Protein AF-A0A2E2C518-F1 (afdb_monomer)

Mean predicted aligned error: 5.86 Å

Radius of gyration: 12.66 Å; Cα contacts (8 Å, |Δi|>4): 170; chains: 1; bounding box: 25×22×36 Å

Structure (mmCIF, N/CA/C/O backbone):
data_AF-A0A2E2C518-F1
#
_entry.id   AF-A0A2E2C518-F1
#
loop_
_atom_site.group_PDB
_atom_site.id
_atom_site.type_symbol
_atom_site.label_atom_id
_atom_site.label_alt_id
_atom_site.label_comp_id
_atom_site.label_asym_id
_atom_site.label_entity_id
_atom_site.label_seq_id
_atom_site.pdbx_PDB_ins_code
_atom_site.Cartn_x
_atom_site.Cartn_y
_atom_site.Cartn_z
_atom_site.occupancy
_atom_site.B_iso_or_equiv
_atom_site.auth_seq_id
_atom_site.auth_comp_id
_atom_site.auth_asym_id
_atom_site.auth_atom_id
_atom_site.pdbx_PDB_model_num
ATOM 1 N N . MET A 1 1 ? -5.873 -11.071 -18.192 1.00 35.94 1 MET A N 1
ATOM 2 C CA . MET A 1 1 ? -4.480 -10.583 -18.067 1.00 35.94 1 MET A CA 1
ATOM 3 C C . MET A 1 1 ? -4.508 -9.194 -17.451 1.00 35.94 1 MET A C 1
ATOM 5 O O . MET A 1 1 ? -4.798 -8.239 -18.158 1.00 35.94 1 MET A O 1
ATOM 9 N N . GLY A 1 2 ? -4.290 -9.075 -16.138 1.00 40.66 2 GLY A N 1
ATOM 10 C CA . GLY A 1 2 ? -4.122 -7.763 -15.509 1.00 40.66 2 GLY A CA 1
ATOM 11 C C . GLY A 1 2 ? -2.819 -7.154 -16.013 1.00 40.66 2 GLY A C 1
ATOM 12 O O . GLY A 1 2 ? -1.764 -7.772 -15.874 1.00 40.66 2 GLY A O 1
ATOM 13 N N 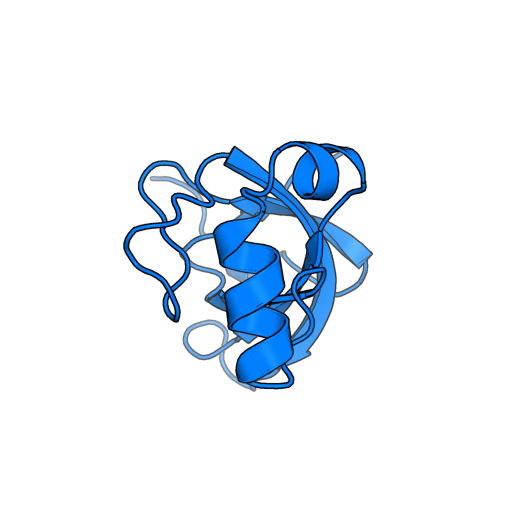. LYS A 1 3 ? -2.885 -6.002 -16.683 1.00 43.84 3 LYS A N 1
ATOM 14 C CA . LYS A 1 3 ? -1.688 -5.283 -17.130 1.00 43.84 3 LYS A CA 1
ATOM 15 C C . LYS A 1 3 ? -0.794 -5.048 -15.909 1.00 43.84 3 LYS A C 1
ATOM 17 O O . LYS A 1 3 ? -1.264 -4.522 -14.906 1.00 43.84 3 LYS A O 1
ATOM 22 N N . LYS A 1 4 ? 0.474 -5.465 -15.978 1.00 53.25 4 LYS A N 1
ATOM 23 C CA . LYS A 1 4 ? 1.462 -5.187 -14.929 1.00 53.25 4 LYS A CA 1
ATOM 24 C C . LYS A 1 4 ? 1.604 -3.673 -14.788 1.00 53.25 4 LYS A C 1
ATOM 26 O O . LYS A 1 4 ? 2.253 -3.044 -15.619 1.00 53.25 4 LYS A O 1
ATOM 31 N N . ALA A 1 5 ? 0.994 -3.106 -13.750 1.00 59.59 5 ALA A N 1
ATOM 32 C CA . ALA A 1 5 ? 1.060 -1.678 -13.461 1.00 59.59 5 ALA A CA 1
ATOM 33 C C . ALA A 1 5 ? 2.509 -1.214 -13.217 1.00 59.59 5 ALA A C 1
ATOM 35 O O . ALA A 1 5 ? 2.849 -0.078 -13.531 1.00 59.59 5 ALA A O 1
ATOM 36 N N . SER A 1 6 ? 3.388 -2.120 -12.767 1.00 63.97 6 SER A N 1
ATOM 37 C CA . SER A 1 6 ? 4.816 -1.877 -12.518 1.00 63.97 6 SER A CA 1
ATOM 38 C C . SER A 1 6 ? 5.540 -1.067 -13.611 1.00 63.97 6 SER A C 1
ATOM 40 O O . SER A 1 6 ? 6.318 -0.170 -13.287 1.00 63.97 6 SER A O 1
ATOM 42 N N . SER A 1 7 ? 5.289 -1.299 -14.903 1.00 67.00 7 SER A N 1
ATOM 43 C CA . SER A 1 7 ? 6.007 -0.551 -15.953 1.00 67.00 7 SER A CA 1
ATOM 44 C C . SER A 1 7 ? 5.596 0.923 -16.058 1.00 67.00 7 SER A C 1
ATOM 46 O O . SER A 1 7 ? 6.393 1.728 -16.537 1.00 67.00 7 SER A O 1
ATOM 48 N N . THR A 1 8 ? 4.383 1.270 -15.624 1.00 80.56 8 THR A N 1
ATOM 49 C CA . THR A 1 8 ? 3.795 2.615 -15.764 1.00 80.56 8 THR A CA 1
ATOM 50 C C . THR A 1 8 ? 3.865 3.420 -14.466 1.00 80.56 8 THR A C 1
ATOM 52 O O . THR A 1 8 ? 3.884 4.648 -14.510 1.00 80.56 8 THR A O 1
ATOM 55 N N . ILE A 1 9 ? 3.934 2.744 -13.315 1.00 86.88 9 ILE A N 1
ATOM 56 C CA . ILE A 1 9 ? 4.054 3.394 -12.008 1.00 86.88 9 ILE A CA 1
ATOM 57 C C . ILE A 1 9 ? 5.376 4.171 -11.932 1.00 86.88 9 ILE A C 1
ATOM 59 O O . ILE A 1 9 ? 6.459 3.631 -12.179 1.00 86.88 9 ILE A O 1
ATOM 63 N N . LYS A 1 10 ? 5.277 5.442 -11.549 1.00 88.69 10 LYS A N 1
ATOM 64 C CA . LYS A 1 10 ? 6.390 6.375 -11.342 1.00 88.69 10 LYS A CA 1
ATOM 65 C C . LYS A 1 10 ? 6.169 7.160 -10.050 1.00 88.69 10 LYS A C 1
ATOM 67 O O . LYS A 1 10 ? 5.072 7.142 -9.505 1.00 88.69 10 LYS A O 1
ATOM 72 N N . ALA A 1 11 ? 7.195 7.865 -9.580 1.00 90.69 11 ALA A N 1
ATOM 73 C CA . ALA A 1 11 ? 7.018 8.812 -8.482 1.00 90.69 11 ALA A CA 1
ATOM 74 C C . ALA A 1 11 ? 5.930 9.850 -8.837 1.00 90.69 11 ALA A C 1
ATOM 76 O O . ALA A 1 11 ? 5.885 10.340 -9.970 1.00 90.69 11 ALA A O 1
ATOM 77 N N . GLY A 1 12 ? 5.040 10.133 -7.889 1.00 91.25 12 GLY A N 1
ATOM 78 C CA . GLY A 1 12 ? 3.829 10.939 -8.040 1.00 91.25 12 GLY A CA 1
ATOM 79 C C . GLY A 1 12 ? 2.592 10.173 -8.523 1.00 91.25 12 GLY A C 1
ATOM 80 O O . GLY A 1 12 ? 1.526 10.766 -8.620 1.00 91.25 12 GLY A O 1
ATOM 81 N N . SER A 1 13 ? 2.696 8.883 -8.855 1.00 91.00 13 SER A N 1
ATOM 82 C CA . SER A 1 13 ? 1.532 8.086 -9.259 1.00 91.00 13 SER A CA 1
ATOM 83 C C . SER A 1 13 ? 0.706 7.641 -8.057 1.00 91.00 13 SER A C 1
ATOM 85 O O . SER A 1 13 ? 1.253 7.053 -7.123 1.00 91.00 13 SER A O 1
ATOM 87 N N . ASN A 1 14 ? -0.611 7.817 -8.133 1.00 92.00 14 ASN A N 1
ATOM 88 C CA . ASN A 1 14 ? -1.545 7.196 -7.204 1.00 92.00 14 ASN A CA 1
ATOM 89 C C . ASN A 1 14 ? -1.653 5.700 -7.494 1.00 92.00 14 ASN A C 1
ATOM 91 O O . ASN A 1 14 ? -1.761 5.261 -8.643 1.00 92.00 14 ASN A O 1
ATOM 95 N N . ILE A 1 15 ? -1.603 4.900 -6.440 1.00 91.50 15 ILE A N 1
ATOM 96 C CA . ILE A 1 15 ? -1.703 3.453 -6.523 1.00 91.50 15 ILE A CA 1
ATOM 97 C C . ILE A 1 15 ? -2.742 2.928 -5.546 1.00 91.50 15 ILE A C 1
ATOM 99 O O . ILE A 1 15 ? -3.160 3.587 -4.595 1.00 91.50 15 ILE A O 1
ATOM 103 N N . LYS A 1 16 ? -3.139 1.690 -5.797 1.00 91.81 16 LYS A N 1
ATOM 104 C CA . LYS A 1 16 ? -3.939 0.878 -4.904 1.00 91.81 16 LYS A CA 1
ATOM 105 C C . LYS A 1 16 ? -3.290 -0.482 -4.759 1.00 91.81 16 LYS A C 1
ATOM 107 O O . LYS A 1 16 ? -2.864 -1.082 -5.744 1.00 91.81 16 LYS A O 1
ATOM 112 N N . VAL A 1 17 ? -3.232 -0.984 -3.543 1.00 90.56 17 VAL A N 1
ATOM 113 C CA . VAL A 1 17 ? -2.737 -2.327 -3.264 1.00 90.56 17 VAL A CA 1
ATOM 114 C C . VAL A 1 17 ? -3.753 -3.361 -3.752 1.00 90.56 17 VAL A C 1
ATOM 116 O O . VAL A 1 17 ? -4.962 -3.209 -3.541 1.00 90.56 17 VAL A O 1
ATOM 119 N N . LYS A 1 18 ? -3.273 -4.416 -4.418 1.00 90.12 18 LYS A N 1
ATOM 120 C CA . LYS A 1 18 ? -4.113 -5.525 -4.890 1.00 90.12 18 LYS A CA 1
ATOM 121 C C . LYS A 1 18 ? -4.795 -6.256 -3.734 1.00 90.12 18 LYS A C 1
ATOM 123 O O . LYS A 1 18 ? -4.320 -6.270 -2.604 1.00 90.12 18 LYS A O 1
ATOM 128 N N . GLU A 1 19 ? -5.917 -6.902 -4.034 1.00 87.12 19 GLU A N 1
ATOM 129 C CA . GLU A 1 19 ? -6.573 -7.777 -3.064 1.00 87.12 19 GLU A CA 1
ATOM 130 C C . GLU A 1 19 ? -5.692 -8.984 -2.720 1.00 87.12 19 GLU A C 1
ATOM 132 O O . GLU A 1 19 ? -5.009 -9.528 -3.587 1.00 87.12 19 GLU A O 1
ATOM 137 N N . GLY A 1 20 ? -5.711 -9.396 -1.450 1.00 84.44 20 GLY A N 1
ATOM 138 C CA . GLY A 1 20 ? -4.905 -10.513 -0.947 1.00 84.44 20 GLY A CA 1
ATOM 139 C C . GLY A 1 20 ? -3.436 -10.184 -0.663 1.00 84.44 20 GLY A C 1
ATOM 140 O O . GLY A 1 20 ? -2.688 -11.087 -0.303 1.00 84.44 20 GLY A O 1
ATOM 141 N N . VAL A 1 21 ? -3.021 -8.921 -0.804 1.00 87.50 21 VAL A N 1
ATOM 142 C CA . VAL A 1 21 ? -1.679 -8.474 -0.414 1.00 87.50 21 VAL A CA 1
ATOM 143 C C . VAL A 1 21 ? -1.676 -8.113 1.070 1.00 87.50 21 VAL A C 1
ATOM 145 O O . VAL A 1 21 ? -2.520 -7.347 1.547 1.00 87.50 21 VAL A O 1
ATOM 148 N N . CYS A 1 22 ? -0.701 -8.661 1.785 1.00 84.88 22 CYS A N 1
ATOM 149 C CA . CYS A 1 22 ? -0.388 -8.291 3.157 1.00 84.88 22 CYS A CA 1
ATOM 150 C C . CYS A 1 22 ? 0.927 -7.520 3.200 1.00 84.88 22 CYS A C 1
ATOM 152 O O . CYS A 1 22 ? 1.744 -7.611 2.279 1.00 84.88 22 CYS A O 1
ATOM 154 N N . VAL A 1 23 ? 1.145 -6.780 4.284 1.00 81.00 23 VAL A N 1
ATOM 155 C CA . VAL A 1 23 ? 2.439 -6.139 4.511 1.00 81.00 23 VAL A CA 1
ATOM 156 C C . VAL A 1 23 ? 3.490 -7.247 4.676 1.00 81.00 23 VAL A C 1
ATOM 158 O O . VAL A 1 23 ? 3.286 -8.141 5.496 1.00 81.00 23 VAL A O 1
ATOM 161 N N . PRO A 1 24 ? 4.595 -7.242 3.912 1.00 76.00 24 PRO A N 1
ATOM 162 C CA . PRO A 1 24 ? 5.588 -8.310 4.004 1.00 76.00 24 PRO A CA 1
ATOM 163 C C . PRO A 1 24 ? 6.221 -8.397 5.398 1.00 76.00 24 PRO A C 1
ATOM 165 O O . PRO A 1 24 ? 6.509 -9.496 5.869 1.00 76.00 24 PRO A O 1
ATOM 168 N N . GLU A 1 25 ? 6.378 -7.262 6.078 1.00 78.62 25 GLU A N 1
ATOM 169 C CA . GLU A 1 25 ? 6.810 -7.181 7.474 1.00 78.62 25 GLU A CA 1
ATOM 170 C C . GLU A 1 25 ? 5.764 -7.726 8.460 1.00 78.62 25 GLU A C 1
ATOM 172 O O . GLU A 1 25 ? 6.136 -8.270 9.497 1.00 78.62 25 GLU A O 1
ATOM 177 N N . PHE A 1 26 ? 4.470 -7.618 8.133 1.00 79.44 26 PHE A N 1
ATOM 178 C CA . PHE A 1 26 ? 3.359 -8.021 8.999 1.00 79.44 26 PHE A CA 1
ATOM 179 C C . PHE A 1 26 ? 2.282 -8.760 8.192 1.00 79.44 26 PHE A C 1
ATOM 181 O O . PHE A 1 26 ? 1.302 -8.152 7.751 1.00 79.44 26 PHE A O 1
ATOM 188 N N . PRO A 1 27 ? 2.422 -10.081 7.991 1.00 80.00 27 PRO A N 1
ATOM 189 C CA . PRO A 1 27 ? 1.496 -10.861 7.168 1.00 80.00 27 PRO A CA 1
ATOM 190 C C . PRO A 1 27 ? 0.065 -10.915 7.731 1.00 80.00 27 PRO A C 1
ATOM 192 O O . PRO A 1 27 ? -0.875 -11.224 7.002 1.00 80.00 27 PRO A O 1
ATOM 195 N N . GLU A 1 28 ? -0.111 -10.598 9.014 1.00 82.69 28 GLU A N 1
ATOM 196 C CA . GLU A 1 28 ? -1.409 -10.410 9.672 1.00 82.69 28 GLU A CA 1
ATOM 197 C C . GLU A 1 28 ? -2.133 -9.123 9.240 1.00 82.69 28 GLU A C 1
ATOM 199 O O . GLU A 1 28 ? -3.363 -9.051 9.285 1.00 82.69 28 GLU A O 1
ATOM 204 N N . ILE A 1 29 ? -1.390 -8.118 8.767 1.00 82.12 29 ILE A N 1
ATOM 205 C CA . ILE A 1 29 ? -1.928 -6.834 8.326 1.00 82.12 29 ILE A CA 1
ATOM 206 C C . ILE A 1 29 ? -2.211 -6.903 6.828 1.00 82.12 29 ILE A C 1
ATOM 208 O O . ILE A 1 29 ? -1.325 -6.772 5.980 1.00 82.12 29 ILE A O 1
ATOM 212 N N . CYS A 1 30 ? -3.487 -7.084 6.496 1.00 84.88 30 CYS A N 1
ATOM 213 C CA . CYS A 1 30 ? -3.969 -6.985 5.125 1.00 84.88 30 CYS A CA 1
ATOM 214 C C . CYS A 1 30 ? -3.962 -5.519 4.672 1.00 84.88 30 CYS A C 1
ATOM 216 O O . CYS A 1 30 ? -4.833 -4.740 5.060 1.00 84.88 30 CYS A O 1
ATOM 218 N N . CYS A 1 31 ? -3.013 -5.158 3.808 1.00 84.69 31 CYS A N 1
ATOM 219 C CA . CYS A 1 31 ? -2.991 -3.861 3.130 1.00 84.69 31 CYS A CA 1
ATOM 220 C C . CYS A 1 31 ? -3.778 -3.875 1.810 1.00 84.69 31 CYS A C 1
ATOM 222 O O . CYS A 1 31 ? -3.786 -2.897 1.068 1.00 84.69 31 CYS A O 1
ATOM 224 N N . ALA A 1 32 ? -4.477 -4.974 1.522 1.00 89.00 32 ALA A N 1
ATOM 225 C CA . ALA A 1 32 ? -5.383 -5.112 0.396 1.00 89.00 32 ALA A CA 1
ATOM 226 C C . ALA A 1 32 ? -6.353 -3.925 0.279 1.00 89.00 32 ALA A C 1
ATOM 228 O O . ALA A 1 32 ? -7.112 -3.606 1.194 1.00 89.00 32 ALA A O 1
ATOM 229 N N . GLY A 1 33 ? -6.346 -3.278 -0.885 1.00 88.00 33 GLY A N 1
ATOM 230 C CA . GLY A 1 33 ? -7.217 -2.147 -1.180 1.00 88.00 33 GLY A CA 1
ATOM 231 C C . GLY A 1 33 ? -6.790 -0.811 -0.575 1.00 88.00 33 GLY A C 1
ATOM 232 O O . GLY A 1 33 ? -7.477 0.179 -0.833 1.00 88.00 33 GLY A O 1
ATOM 233 N N . TRP A 1 34 ? -5.681 -0.754 0.168 1.00 91.19 34 TRP A N 1
ATOM 234 C CA . TRP A 1 34 ? -5.102 0.503 0.636 1.00 91.19 34 TRP A CA 1
AT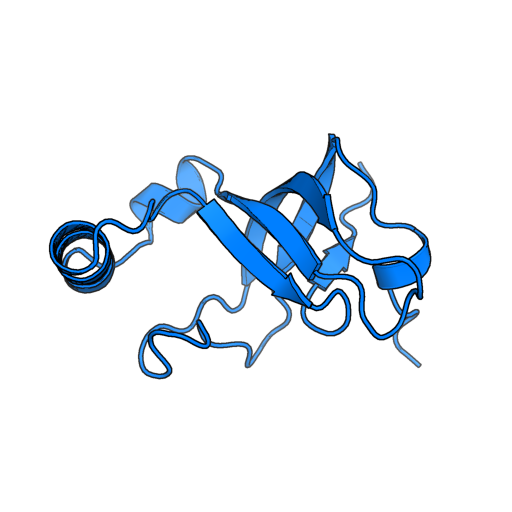OM 235 C C . TRP A 1 34 ? -4.641 1.349 -0.543 1.00 91.19 34 TRP A C 1
ATOM 237 O O . TRP A 1 34 ? -4.164 0.823 -1.554 1.00 91.19 34 TRP A O 1
ATOM 247 N N . THR A 1 35 ? -4.798 2.659 -0.413 1.00 92.38 35 THR A N 1
ATOM 248 C CA . THR A 1 35 ? -4.374 3.627 -1.423 1.00 92.38 35 THR A CA 1
ATOM 249 C C . THR A 1 35 ? -3.250 4.489 -0.887 1.00 92.38 35 THR A C 1
ATOM 251 O O . THR A 1 35 ? -3.129 4.719 0.324 1.00 92.38 35 THR A O 1
ATOM 254 N N . GLY A 1 36 ? -2.406 4.919 -1.812 1.00 92.31 36 GLY A N 1
ATOM 255 C CA . GLY A 1 36 ? -1.306 5.816 -1.531 1.00 92.31 36 GLY A CA 1
ATOM 256 C C . GLY A 1 36 ? -0.719 6.390 -2.807 1.00 92.31 36 GLY A C 1
ATOM 257 O O . GLY A 1 36 ? -1.169 6.104 -3.922 1.00 92.31 36 GLY A O 1
ATOM 258 N N . MET A 1 37 ? 0.340 7.166 -2.640 1.00 93.25 37 MET A N 1
ATOM 259 C CA . MET A 1 37 ? 1.118 7.745 -3.722 1.00 93.25 37 MET A CA 1
ATOM 260 C C . MET A 1 37 ? 2.528 7.169 -3.720 1.00 93.25 37 MET A C 1
ATOM 262 O O . MET A 1 37 ? 3.155 7.000 -2.681 1.00 93.25 37 MET A O 1
ATOM 266 N N . VAL A 1 38 ? 3.071 6.890 -4.899 1.00 93.12 38 VAL A N 1
ATOM 267 C CA . VAL A 1 38 ? 4.476 6.500 -5.022 1.00 93.12 38 VAL A CA 1
ATOM 268 C C . VAL A 1 38 ? 5.349 7.728 -4.809 1.00 93.12 38 VAL A C 1
ATOM 270 O O . VAL A 1 38 ? 5.327 8.642 -5.626 1.00 93.12 38 VAL A O 1
ATOM 273 N N . VAL A 1 39 ? 6.155 7.749 -3.756 1.00 93.50 39 VAL A N 1
ATOM 274 C CA . VAL A 1 39 ? 7.101 8.845 -3.497 1.00 93.50 39 VAL A CA 1
ATOM 275 C C . VAL A 1 39 ? 8.441 8.606 -4.182 1.00 93.50 39 VAL A C 1
ATOM 277 O O . VAL A 1 39 ? 9.061 9.538 -4.688 1.00 93.50 39 VAL A O 1
ATOM 280 N N . GLU A 1 40 ? 8.874 7.349 -4.278 1.00 92.12 40 GLU A N 1
ATOM 281 C CA . GLU A 1 40 ? 10.152 6.989 -4.889 1.00 92.12 40 GLU A CA 1
ATOM 282 C C . GLU A 1 40 ? 10.078 5.597 -5.529 1.00 92.12 40 GLU A C 1
ATOM 284 O O . GLU A 1 40 ? 9.336 4.721 -5.092 1.00 92.12 40 GLU A O 1
ATOM 289 N N . VAL A 1 41 ? 10.859 5.371 -6.587 1.00 90.81 41 VAL A N 1
ATOM 290 C CA . VAL A 1 41 ? 10.999 4.051 -7.218 1.00 90.81 41 VAL A CA 1
ATOM 291 C C . VAL A 1 41 ? 12.468 3.664 -7.211 1.00 90.81 41 VAL A C 1
ATOM 293 O O . VAL A 1 41 ? 13.300 4.345 -7.809 1.00 90.81 41 VAL A O 1
ATOM 296 N N . ARG A 1 42 ? 12.792 2.547 -6.561 1.00 88.81 42 ARG A N 1
ATOM 297 C CA . ARG A 1 42 ? 14.139 1.972 -6.514 1.00 88.81 42 ARG A CA 1
ATOM 298 C C . ARG A 1 42 ? 14.229 0.739 -7.399 1.00 88.81 42 ARG A C 1
ATOM 300 O O . ARG A 1 42 ? 13.278 -0.017 -7.516 1.00 88.81 42 ARG A O 1
ATOM 307 N N . GLY A 1 43 ? 15.395 0.520 -8.004 1.00 84.56 43 GLY A N 1
ATOM 308 C CA . GLY A 1 43 ? 15.681 -0.659 -8.829 1.00 84.56 43 GLY A CA 1
ATOM 309 C C . GLY A 1 43 ? 15.806 -0.355 -10.326 1.00 84.56 43 GLY A C 1
ATOM 310 O O . GLY A 1 43 ? 15.076 0.453 -10.899 1.00 84.56 43 GLY A O 1
ATOM 311 N N . LYS A 1 44 ? 16.772 -1.012 -10.984 1.00 76.69 44 LYS A N 1
ATOM 312 C CA . LYS A 1 44 ? 17.081 -0.785 -12.409 1.00 76.69 44 LYS A CA 1
ATOM 313 C C . LYS A 1 44 ? 16.133 -1.533 -13.352 1.00 76.69 44 LYS A C 1
ATOM 315 O O . LYS A 1 44 ? 15.738 -0.981 -14.377 1.00 76.69 44 LYS A O 1
ATOM 320 N N . LYS A 1 45 ? 15.764 -2.776 -13.025 1.00 79.81 45 LYS A N 1
ATOM 321 C CA . LYS A 1 45 ? 14.881 -3.618 -13.851 1.00 79.81 45 LYS A CA 1
ATOM 322 C C . LYS A 1 45 ? 13.458 -3.582 -13.321 1.00 79.81 45 LYS A C 1
ATOM 324 O O . LYS A 1 45 ? 13.272 -3.664 -12.118 1.00 79.81 45 LYS A O 1
ATOM 329 N N . VAL A 1 46 ? 12.469 -3.557 -14.215 1.00 75.56 46 VAL A N 1
ATOM 330 C CA . VAL A 1 46 ? 11.034 -3.515 -13.864 1.00 75.56 46 VAL A CA 1
ATOM 331 C C . VAL A 1 46 ? 10.643 -4.617 -12.871 1.00 75.56 46 VAL A C 1
ATOM 333 O O . VAL A 1 46 ? 9.967 -4.340 -11.892 1.00 75.56 46 VAL A O 1
ATOM 336 N N . SER A 1 47 ? 11.130 -5.844 -13.070 1.00 76.06 47 SER A N 1
ATOM 337 C CA . SER A 1 47 ? 10.848 -6.986 -12.187 1.00 76.06 47 SER A CA 1
ATOM 338 C C . SER A 1 47 ? 11.498 -6.914 -10.801 1.00 76.06 47 SER A C 1
ATOM 340 O O . SER A 1 47 ? 11.092 -7.656 -9.919 1.00 76.06 47 SER A O 1
ATOM 342 N N . GLU A 1 48 ? 12.501 -6.055 -10.617 1.00 81.25 48 GLU A N 1
ATOM 343 C CA . GLU A 1 48 ? 13.227 -5.855 -9.352 1.00 81.25 48 GLU A CA 1
ATOM 344 C C . GLU A 1 48 ? 12.957 -4.454 -8.784 1.00 81.25 48 GLU A C 1
ATOM 346 O O . GLU A 1 48 ? 13.672 -3.993 -7.896 1.00 81.25 48 GLU A O 1
ATOM 351 N N . ARG A 1 49 ? 11.977 -3.728 -9.346 1.00 86.56 49 ARG A N 1
ATOM 352 C CA . ARG A 1 49 ? 11.627 -2.399 -8.859 1.00 86.56 49 ARG A CA 1
ATOM 353 C C . ARG A 1 49 ? 10.836 -2.516 -7.574 1.00 86.56 49 ARG A C 1
ATOM 355 O O . ARG A 1 49 ? 9.798 -3.179 -7.527 1.00 86.56 49 ARG A O 1
ATOM 362 N N . THR A 1 50 ? 11.304 -1.789 -6.577 1.00 89.25 50 THR A N 1
ATOM 363 C CA . THR A 1 50 ? 10.592 -1.564 -5.334 1.00 89.25 50 THR A CA 1
ATOM 364 C C . THR A 1 50 ? 10.067 -0.143 -5.330 1.00 89.25 50 THR A C 1
ATOM 366 O O . THR A 1 50 ? 10.783 0.805 -5.660 1.00 89.25 50 THR A O 1
ATOM 369 N N . TYR A 1 51 ? 8.797 -0.003 -4.998 1.00 90.38 51 TYR A N 1
ATOM 370 C CA . TYR A 1 51 ? 8.094 1.263 -5.003 1.00 90.38 51 TYR A CA 1
ATOM 371 C C . TYR A 1 51 ? 7.925 1.669 -3.554 1.00 90.38 51 TYR A C 1
ATOM 373 O O . TYR A 1 51 ? 7.364 0.920 -2.756 1.00 90.38 51 TYR A O 1
ATOM 381 N N . ILE A 1 52 ? 8.468 2.833 -3.227 1.00 91.75 52 ILE A N 1
ATOM 382 C CA . ILE A 1 52 ? 8.279 3.464 -1.938 1.00 91.75 52 ILE A CA 1
ATOM 383 C C . ILE A 1 52 ? 6.998 4.263 -2.074 1.00 91.75 52 ILE A C 1
ATOM 385 O O . ILE A 1 52 ? 6.881 5.154 -2.919 1.00 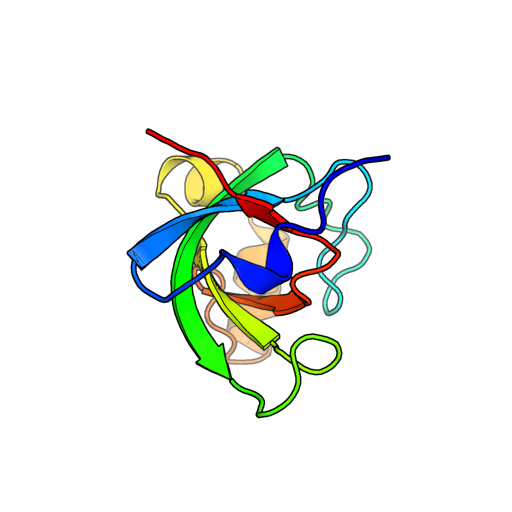91.75 52 ILE A O 1
ATOM 389 N N . LEU A 1 53 ? 6.030 3.873 -1.272 1.00 91.19 53 LEU A N 1
ATOM 390 C CA . LEU A 1 53 ? 4.682 4.394 -1.250 1.00 91.19 53 LEU A CA 1
ATOM 391 C C . LEU A 1 53 ? 4.526 5.221 0.011 1.00 91.19 53 LEU A C 1
ATOM 393 O O . LEU A 1 53 ? 5.076 4.848 1.043 1.00 91.19 53 LEU A O 1
ATOM 397 N N . GLU A 1 54 ? 3.749 6.284 -0.067 1.00 93.12 54 GLU A N 1
ATOM 398 C CA . GLU A 1 54 ? 3.215 7.003 1.076 1.00 93.12 54 GLU A CA 1
ATOM 399 C C . GLU A 1 54 ? 1.701 6.806 1.093 1.00 93.12 54 GLU A C 1
ATOM 401 O O . GLU A 1 54 ? 1.021 7.027 0.090 1.00 93.12 54 GLU A O 1
ATOM 406 N N . TRP A 1 55 ? 1.184 6.316 2.212 1.00 91.94 55 TRP A N 1
ATOM 407 C CA . TRP A 1 55 ? -0.232 6.042 2.393 1.00 91.94 55 TRP A CA 1
ATOM 408 C C . TRP A 1 55 ? -1.025 7.331 2.581 1.00 91.94 55 TRP A C 1
ATOM 410 O O . TRP A 1 55 ? -0.595 8.238 3.295 1.00 91.94 55 TRP A O 1
ATOM 420 N N . ASP A 1 56 ? -2.217 7.373 1.985 1.00 91.00 56 ASP A N 1
ATOM 421 C CA . ASP A 1 56 ? -3.156 8.471 2.197 1.00 91.00 56 ASP A CA 1
ATOM 422 C C . ASP A 1 56 ? -3.652 8.511 3.651 1.00 91.00 56 ASP A C 1
ATOM 424 O O . ASP A 1 56 ? -3.659 7.503 4.366 1.00 91.00 56 ASP A O 1
ATOM 428 N N . ASP A 1 57 ? -4.151 9.671 4.075 1.00 88.31 57 ASP A N 1
ATOM 429 C CA . ASP A 1 57 ? -4.723 9.863 5.413 1.00 88.31 57 ASP A CA 1
ATOM 430 C C . ASP A 1 57 ? -5.884 8.888 5.695 1.00 88.31 57 ASP A C 1
ATOM 432 O O . ASP A 1 57 ? -5.981 8.306 6.774 1.00 88.31 57 ASP A O 1
ATOM 436 N N . GLU A 1 58 ? -6.708 8.597 4.683 1.00 87.25 58 GLU A N 1
ATOM 437 C CA . GLU A 1 58 ? -7.776 7.595 4.784 1.00 87.25 58 GLU A CA 1
ATOM 438 C C . GLU A 1 58 ? -7.250 6.189 5.093 1.00 87.25 58 GLU A C 1
ATOM 440 O O . GLU A 1 58 ? -7.885 5.423 5.824 1.00 87.25 58 GLU A O 1
ATOM 445 N N . THR A 1 59 ? -6.102 5.832 4.519 1.00 88.69 59 THR A N 1
ATOM 446 C CA . THR A 1 59 ? -5.439 4.556 4.780 1.00 88.69 59 THR A CA 1
ATOM 447 C C . THR A 1 59 ? -4.879 4.557 6.201 1.00 88.69 59 THR A C 1
ATOM 449 O O . THR A 1 59 ? -5.102 3.597 6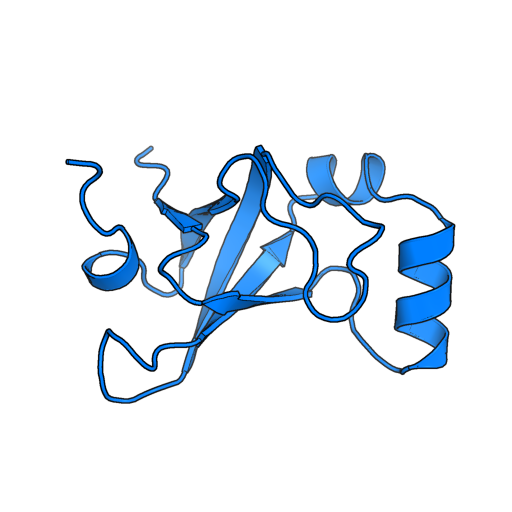.937 1.00 88.69 59 THR A O 1
ATOM 452 N N . GLU A 1 60 ? -4.251 5.650 6.642 1.00 85.69 60 GLU A N 1
ATOM 453 C CA . GLU A 1 60 ? -3.747 5.801 8.015 1.00 85.69 60 G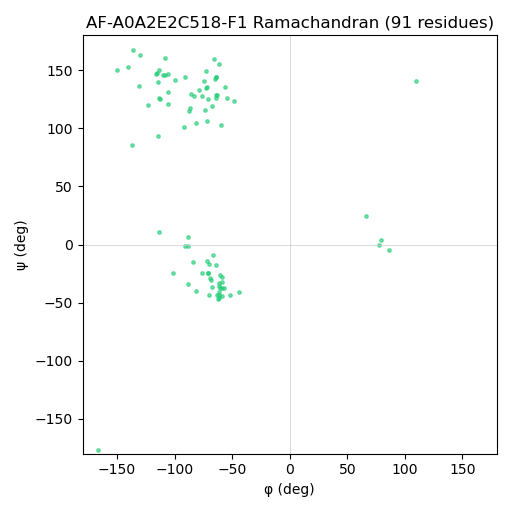LU A CA 1
ATOM 454 C C . GLU A 1 60 ? -4.847 5.663 9.079 1.00 85.69 60 GLU A C 1
ATOM 456 O O . GLU A 1 60 ? -4.611 5.093 10.151 1.00 85.69 60 GLU A O 1
ATOM 461 N N . GLN A 1 61 ? -6.050 6.164 8.805 1.00 84.31 61 GLN A N 1
ATOM 462 C CA . GLN A 1 61 ? -7.189 6.026 9.715 1.00 84.31 61 GLN A CA 1
ATOM 463 C C . GLN A 1 61 ? -7.701 4.581 9.802 1.00 84.31 61 GLN A C 1
ATOM 465 O O . GLN A 1 61 ? -8.215 4.172 10.841 1.00 84.31 61 GLN A O 1
ATOM 470 N N . LYS A 1 62 ? -7.540 3.795 8.732 1.00 82.81 62 LYS A N 1
ATOM 471 C CA . LYS A 1 62 ? -7.893 2.365 8.686 1.00 82.81 62 LYS A CA 1
ATOM 472 C C . LYS A 1 62 ? -6.788 1.465 9.240 1.00 82.81 62 LYS A C 1
ATOM 474 O O . LYS A 1 62 ? -7.052 0.295 9.512 1.00 82.81 62 LYS A O 1
ATOM 479 N N . MET A 1 63 ? -5.569 1.985 9.403 1.00 84.44 63 MET A N 1
ATOM 480 C CA . MET A 1 63 ? -4.453 1.220 9.949 1.00 84.44 63 MET A CA 1
ATOM 481 C C . MET A 1 63 ? -4.726 0.822 11.402 1.00 84.44 63 MET A C 1
ATOM 483 O O . MET A 1 63 ? -5.003 1.693 12.235 1.00 84.44 63 MET A O 1
ATOM 487 N N . PRO A 1 64 ? -4.580 -0.467 11.743 1.00 83.69 64 PRO A N 1
ATOM 488 C CA . PRO A 1 64 ? -4.706 -0.905 13.120 1.00 83.69 64 PRO A CA 1
ATOM 489 C C . PRO A 1 64 ? -3.606 -0.280 13.982 1.00 83.69 64 PRO A C 1
ATOM 491 O O . PRO A 1 64 ? -2.464 -0.113 13.550 1.00 83.69 64 PRO A O 1
ATOM 494 N N . ALA A 1 65 ? -3.948 0.052 15.228 1.00 84.19 65 ALA A N 1
ATOM 495 C CA . ALA A 1 65 ? -3.005 0.652 16.172 1.00 84.19 65 ALA A CA 1
ATOM 496 C C . ALA A 1 65 ? -1.777 -0.244 16.419 1.00 84.19 65 ALA A C 1
ATOM 498 O O . ALA A 1 65 ? -0.673 0.261 16.599 1.00 84.19 65 ALA A O 1
ATOM 499 N N . GLU A 1 66 ? -1.962 -1.565 16.356 1.00 84.25 66 GLU A N 1
ATOM 500 C CA . GLU A 1 66 ? -0.886 -2.547 16.489 1.00 84.25 66 GLU A CA 1
ATOM 501 C C . GLU A 1 66 ? 0.164 -2.402 15.380 1.00 84.25 66 GLU A C 1
ATOM 503 O O . GLU A 1 66 ? 1.353 -2.392 15.674 1.00 84.25 66 GLU A O 1
ATOM 508 N N . TYR A 1 67 ? -0.251 -2.158 14.131 1.00 83.88 67 TYR A N 1
ATOM 509 C CA . TYR A 1 67 ? 0.677 -1.890 13.027 1.00 83.88 67 TYR A CA 1
ATOM 510 C C . TYR A 1 67 ? 1.510 -0.628 13.280 1.00 83.88 67 TYR A C 1
ATOM 512 O O . TYR A 1 67 ? 2.725 -0.644 13.103 1.00 83.88 67 TYR A O 1
ATOM 520 N N . LYS A 1 68 ? 0.880 0.453 13.764 1.00 85.75 68 LYS A N 1
ATOM 521 C CA . LYS A 1 68 ? 1.593 1.696 14.106 1.00 85.75 68 LYS A CA 1
ATOM 522 C C . LYS A 1 68 ? 2.627 1.451 15.207 1.00 85.75 68 LYS A C 1
ATOM 524 O O . LYS A 1 68 ? 3.778 1.849 15.053 1.00 85.75 68 LYS A O 1
ATOM 529 N N . SER A 1 69 ? 2.235 0.731 16.259 1.00 87.50 69 SER A N 1
ATOM 530 C CA . SER A 1 69 ? 3.119 0.394 17.378 1.00 87.50 69 SER A CA 1
ATOM 531 C C . SER A 1 69 ? 4.291 -0.491 16.944 1.00 87.50 69 SER A C 1
ATOM 533 O O . SER A 1 69 ? 5.424 -0.231 17.339 1.00 87.50 69 SER A O 1
ATOM 535 N N . GLN A 1 70 ? 4.045 -1.508 16.112 1.00 85.44 70 GLN A N 1
ATOM 536 C CA . GLN A 1 70 ? 5.102 -2.388 15.609 1.00 85.44 70 GLN A CA 1
ATOM 537 C C . GLN A 1 70 ? 6.058 -1.659 14.656 1.00 85.44 70 GLN A C 1
ATOM 539 O O . GLN A 1 70 ? 7.266 -1.897 14.690 1.00 85.44 70 GLN A O 1
ATOM 544 N N . CYS A 1 71 ? 5.549 -0.744 13.826 1.00 86.44 71 CYS A N 1
ATOM 545 C CA . CYS A 1 71 ? 6.394 0.123 13.012 1.00 86.44 71 CYS A CA 1
ATOM 546 C C . CYS A 1 71 ? 7.278 1.026 13.883 1.00 86.44 71 CYS A C 1
ATOM 548 O O . CYS A 1 71 ? 8.479 1.086 13.637 1.00 86.44 71 CYS A O 1
ATOM 550 N N . GLU A 1 72 ? 6.728 1.674 14.915 1.00 86.00 72 GLU A N 1
ATOM 551 C CA . GLU A 1 72 ? 7.514 2.491 15.854 1.00 86.00 72 GLU A CA 1
ATOM 552 C C . GLU A 1 72 ? 8.607 1.680 16.557 1.00 86.00 72 GLU A C 1
ATOM 554 O O . GLU A 1 72 ? 9.751 2.131 16.623 1.00 86.00 72 GLU A O 1
ATOM 559 N N . GLU A 1 73 ? 8.292 0.468 17.019 1.00 87.31 73 GLU A N 1
ATOM 560 C CA . GLU A 1 73 ? 9.254 -0.413 17.692 1.00 87.31 73 GLU A CA 1
ATOM 561 C C . GLU A 1 73 ? 10.432 -0.793 16.781 1.00 87.31 73 GLU A C 1
ATOM 563 O O . GLU A 1 73 ? 11.578 -0.862 17.226 1.00 87.31 73 GLU A O 1
ATOM 568 N N . GLN A 1 74 ? 10.170 -0.971 15.485 1.00 81.88 74 GLN A N 1
ATOM 569 C CA . GLN A 1 74 ? 11.194 -1.278 14.484 1.00 81.88 74 GLN A CA 1
ATOM 570 C C . GLN A 1 74 ? 11.850 -0.031 13.865 1.00 81.88 74 GLN A C 1
ATOM 572 O O . GLN A 1 74 ? 12.745 -0.160 13.027 1.00 81.88 74 GLN A O 1
ATOM 577 N N . GLY A 1 75 ? 11.426 1.178 14.250 1.00 81.69 75 GLY A N 1
ATOM 578 C CA . GLY A 1 75 ? 11.888 2.430 13.642 1.00 81.69 75 GLY A CA 1
ATOM 579 C C . GLY A 1 75 ? 11.459 2.594 12.178 1.00 81.69 75 GLY A C 1
ATOM 580 O O . GLY A 1 75 ? 12.124 3.289 11.407 1.00 81.69 75 GLY A O 1
ATOM 581 N N . LEU A 1 76 ? 10.369 1.936 11.781 1.00 82.75 76 LEU A N 1
ATOM 582 C CA . LEU A 1 76 ? 9.766 2.012 10.457 1.00 82.75 76 LEU A CA 1
ATOM 583 C C . LEU A 1 76 ? 8.713 3.123 10.408 1.00 82.75 76 LEU A C 1
ATOM 585 O O . LEU A 1 76 ? 7.958 3.354 11.351 1.00 82.75 76 LEU A O 1
ATOM 589 N N . PHE A 1 77 ? 8.620 3.795 9.264 1.00 84.00 77 PHE A N 1
ATOM 590 C CA . PHE A 1 77 ? 7.568 4.777 9.025 1.00 84.00 77 PHE A CA 1
ATOM 591 C C . PHE A 1 77 ? 6.287 4.059 8.604 1.00 84.00 77 PHE A C 1
ATOM 593 O O . PHE A 1 77 ? 6.175 3.661 7.454 1.00 84.00 7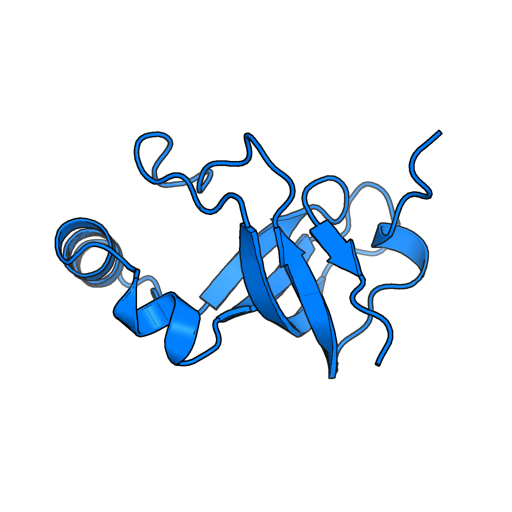7 PHE A O 1
ATOM 600 N N . PHE A 1 78 ? 5.295 3.941 9.492 1.00 84.25 78 PHE A N 1
ATOM 601 C CA . PHE A 1 78 ? 4.018 3.279 9.171 1.00 84.25 78 PHE A CA 1
ATOM 602 C C . PHE A 1 78 ? 3.276 3.933 7.994 1.00 84.25 78 PHE A C 1
ATOM 604 O O . PHE A 1 78 ? 2.545 3.244 7.284 1.00 84.25 78 PHE A O 1
ATOM 611 N N . LYS A 1 79 ? 3.478 5.245 7.767 1.00 87.25 79 LYS A N 1
ATOM 612 C CA . LYS A 1 79 ? 2.933 5.985 6.612 1.00 87.25 79 LYS A CA 1
ATOM 613 C C . LYS A 1 79 ? 3.612 5.627 5.297 1.00 87.25 79 LYS A C 1
ATOM 615 O O . LYS A 1 79 ? 3.075 5.973 4.254 1.00 87.25 79 LYS A O 1
ATOM 620 N N . MET A 1 80 ? 4.760 4.959 5.324 1.00 88.94 80 MET A N 1
ATOM 621 C CA . MET A 1 80 ? 5.463 4.537 4.123 1.00 88.94 80 MET A CA 1
ATOM 622 C C . MET A 1 80 ? 5.523 3.018 4.029 1.00 88.94 80 MET A C 1
ATOM 624 O O . MET A 1 80 ? 5.602 2.313 5.028 1.00 88.94 80 MET A O 1
ATOM 628 N N . ALA A 1 81 ? 5.498 2.500 2.811 1.00 86.94 81 ALA A N 1
ATOM 629 C CA . ALA A 1 81 ? 5.681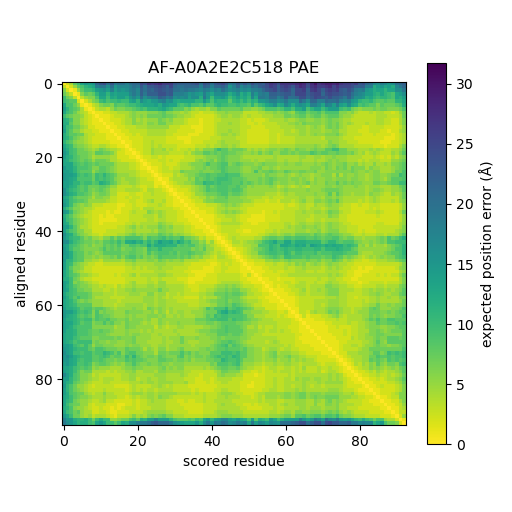 1.077 2.570 1.00 86.94 81 ALA A CA 1
ATOM 630 C C . ALA A 1 81 ? 6.528 0.838 1.333 1.00 86.94 81 ALA A C 1
ATOM 632 O O . ALA A 1 81 ? 6.554 1.641 0.400 1.00 86.94 81 ALA A O 1
ATOM 633 N N . CYS A 1 82 ? 7.213 -0.297 1.332 1.00 88.06 82 CYS A N 1
ATOM 634 C CA . CYS A 1 82 ? 8.112 -0.697 0.268 1.00 88.06 82 CYS A CA 1
ATOM 635 C C . CYS A 1 82 ? 7.534 -1.946 -0.398 1.00 88.06 82 CYS A C 1
ATOM 637 O O . CYS A 1 82 ? 7.745 -3.059 0.075 1.00 88.06 82 CYS A O 1
ATOM 639 N N . LEU A 1 83 ? 6.766 -1.767 -1.474 1.00 88.25 83 LEU A N 1
ATOM 640 C CA . LEU A 1 83 ? 6.081 -2.877 -2.142 1.00 88.25 83 LEU A CA 1
ATOM 641 C C . LEU A 1 83 ? 6.598 -3.079 -3.571 1.00 88.25 83 LEU A C 1
ATOM 643 O O . LEU A 1 83 ? 6.979 -2.116 -4.250 1.00 88.25 83 LEU A O 1
ATOM 647 N N . PRO A 1 84 ? 6.632 -4.327 -4.063 1.00 88.31 84 PRO A N 1
ATOM 648 C CA . PRO A 1 84 ? 6.963 -4.595 -5.450 1.00 88.31 84 PRO A CA 1
ATOM 649 C C . PRO A 1 84 ? 5.801 -4.176 -6.355 1.00 88.31 84 PRO A C 1
ATOM 651 O O . PRO A 1 84 ? 4.628 -4.270 -6.004 1.00 88.31 84 PRO A O 1
ATOM 6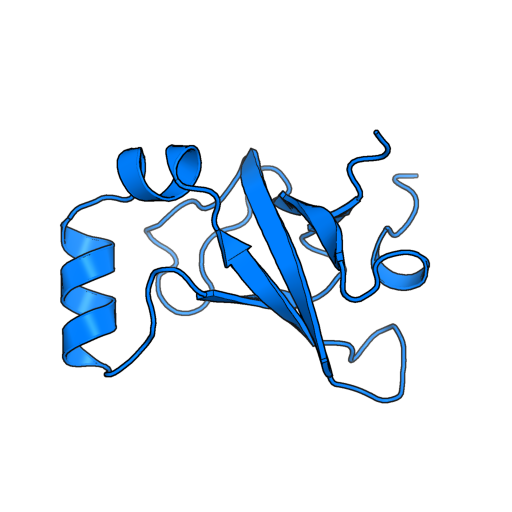54 N N . GLY A 1 85 ? 6.115 -3.766 -7.581 1.00 85.31 85 GLY A N 1
ATOM 655 C CA . GLY A 1 85 ? 5.094 -3.295 -8.524 1.00 85.31 85 GLY A CA 1
ATOM 656 C C . GLY A 1 85 ? 4.110 -4.371 -8.999 1.00 85.31 85 GLY A C 1
ATOM 657 O O . GLY A 1 85 ? 3.152 -4.039 -9.696 1.00 85.31 85 GLY A O 1
ATOM 658 N N . ASP A 1 86 ? 4.350 -5.646 -8.678 1.00 86.06 86 ASP A N 1
ATOM 659 C CA . ASP A 1 86 ? 3.410 -6.730 -8.977 1.00 86.06 86 ASP A CA 1
ATOM 660 C C . ASP A 1 86 ? 2.219 -6.729 -8.005 1.00 86.06 86 ASP A C 1
ATOM 662 O O . ASP A 1 86 ? 1.129 -7.110 -8.411 1.00 86.06 86 ASP A O 1
ATOM 666 N N . ASP A 1 87 ? 2.365 -6.185 -6.795 1.00 87.75 87 ASP A N 1
ATOM 667 C CA . ASP A 1 87 ? 1.294 -6.091 -5.788 1.00 87.75 87 ASP A CA 1
ATOM 668 C C . ASP A 1 87 ? 0.491 -4.784 -5.869 1.00 87.75 87 ASP A C 1
ATOM 670 O O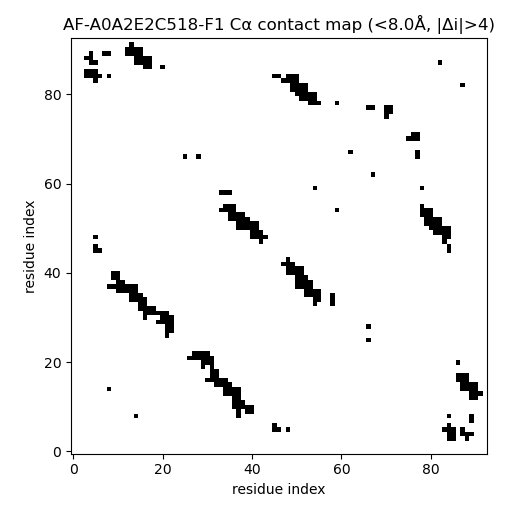 . ASP A 1 87 ? -0.476 -4.572 -5.136 1.00 87.75 87 ASP A O 1
ATOM 674 N N . LEU A 1 88 ? 0.865 -3.907 -6.800 1.00 88.38 88 LEU A N 1
ATOM 675 C CA . LEU A 1 88 ? 0.294 -2.576 -6.954 1.00 88.38 88 LEU A CA 1
ATOM 676 C C . LEU A 1 88 ? -0.555 -2.474 -8.218 1.00 88.38 88 LEU A C 1
ATOM 678 O O . LEU A 1 88 ? -0.264 -3.062 -9.264 1.00 88.38 88 LEU A O 1
ATOM 682 N N . ILE A 1 89 ? -1.612 -1.681 -8.117 1.00 89.38 89 ILE A N 1
ATOM 683 C CA . ILE A 1 89 ? -2.488 -1.261 -9.203 1.00 89.38 89 ILE A CA 1
ATOM 684 C C . ILE A 1 89 ? -2.292 0.241 -9.363 1.00 89.38 89 ILE A C 1
ATOM 686 O O . ILE A 1 89 ? -2.431 0.983 -8.398 1.00 89.38 89 ILE A O 1
ATOM 690 N N . LEU A 1 90 ? -1.968 0.696 -10.570 1.00 89.00 90 LEU A N 1
ATOM 691 C CA . LEU A 1 90 ? -1.949 2.123 -10.871 1.00 89.00 90 LEU A CA 1
ATOM 692 C C . LEU A 1 90 ? -3.393 2.631 -10.916 1.00 89.00 90 LEU A C 1
ATOM 694 O O . LEU A 1 90 ? -4.203 2.076 -11.659 1.00 89.00 90 LEU A O 1
ATOM 698 N N . LEU A 1 91 ? -3.694 3.662 -10.133 1.00 87.31 91 LEU A N 1
ATOM 699 C CA . LEU A 1 91 ? -4.926 4.425 -10.265 1.00 87.31 91 LEU A CA 1
ATOM 700 C C . LEU A 1 91 ? -4.656 5.531 -11.290 1.00 87.31 91 LEU A C 1
ATOM 702 O O . LEU A 1 91 ? -3.777 6.367 -11.090 1.00 87.31 91 LEU A O 1
ATOM 706 N N . GLU A 1 92 ? -5.340 5.469 -12.429 1.00 71.12 92 GLU A N 1
ATOM 707 C CA . GLU A 1 92 ? -5.395 6.585 -13.375 1.00 71.12 92 GLU A CA 1
ATOM 708 C C . GLU A 1 92 ? -6.492 7.537 -12.868 1.00 71.12 92 GLU A C 1
ATOM 710 O O . GLU A 1 92 ? -7.585 7.063 -12.553 1.00 71.12 92 GLU A O 1
ATOM 715 N N . ASP A 1 93 ? -6.165 8.824 -12.713 1.00 54.41 93 ASP A N 1
ATOM 716 C CA . ASP A 1 93 ? -7.135 9.895 -12.418 1.00 54.41 93 ASP A CA 1
ATOM 717 C C . ASP A 1 93 ? -8.035 10.163 -13.636 1.00 54.41 93 ASP A C 1
ATOM 719 O O . ASP A 1 93 ? -7.488 10.219 -14.768 1.00 54.41 93 ASP A O 1
#

Nearest PDB structures (foldseek):
  7r0w-assembly1_V  TM=6.747E-01  e=4.039E-02  Synechocystis
  2n5u-assembly1_A  TM=6.693E-01  e=7.056E-02  Thermosynechococcus vestitus BP-1
  1wx6-assembly1_A  TM=6.631E-01  e=4.258E-01  Homo sapiens
  8jx6-assembly1_A  TM=4.161E-01  e=5.405E+00  metagenome
  1cj5-assembly1_A  TM=4.082E-01  e=8.341E+00  Bos taurus

Solvent-accessible surface area (backbone atoms only — not comparable to full-atom values): 5240 Å² total; per-residue (Å²): 131,82,76,70,28,35,80,75,60,46,61,76,33,41,33,30,30,35,80,89,40,43,37,89,93,40,72,88,45,70,44,40,64,38,39,26,33,24,71,39,72,45,64,92,47,70,95,63,26,36,32,34,30,37,50,35,71,73,38,59,72,70,49,55,68,64,57,48,53,54,21,55,75,71,72,43,60,68,56,45,47,81,42,50,30,85,53,37,37,64,53,82,134

pLDDT: mean 83.48, std 10.97, range [35.94, 93.5]

Secondary structure (DSSP, 8-state):
----GGGT--TT-EEEEPTT-B-SS-TTSB-TT-EEEEEEEE-SSGGG-EEEEEE-HHHHHHS-HHHHHHHHHTT--TTEEEEETTSEEE---

Sequence (93 aa):
MGKKASSTIKAGSNIKVKEGVCVPEFPEICCAGWTGMVVEVRGKKVSERTYILEWDDETEQKMPAEYKSQCEEQGLFFKMACLPGDDLILLED

Foldseek 3Di:
DPPLCLVVAAAFFKKFFAFPDAAPVCNVHGSHGFIWGFHHWDDDDSQPIKTKTFGDPVNVVVDDPVLVVVCVVVVHDSRIGTHRSNRIDTDDD